Protein AF-A0A0C3DPH3-F1 (afdb_monomer_lite)

Secondary structure (DSSP, 8-state):
-----TT-----S---PPP---HHHHHHHHHTTS-----HHHHHHHEEE-TTS-EEEHHHHTT----SSS------GGGGGS---

Sequence (85 aa):
ETDFDPFAIDLGPKHKQPIKTDQFNLLMKLDALMDPGLTTKQLKMLLTCCECGLTMTKRVYDDHECMVDSASEVIDLTTLLSDVE

Structure (mmCIF, N/CA/C/O backbone):
data_AF-A0A0C3DPH3-F1
#
_entry.id   AF-A0A0C3DPH3-F1
#
loop_
_atom_site.group_PDB
_atom_site.id
_atom_site.type_symbol
_atom_site.label_atom_id
_atom_site.label_alt_id
_atom_site.label_comp_id
_atom_site.label_asym_id
_atom_site.label_entity_id
_atom_site.label_seq_id
_atom_site.pdbx_PDB_ins_code
_atom_site.Cartn_x
_atom_site.Cartn_y
_atom_site.Cartn_z
_atom_site.occupancy
_atom_site.B_iso_or_equiv
_atom_site.auth_seq_id
_atom_site.auth_comp_id
_atom_site.auth_asym_id
_atom_site.auth_atom_id
_atom_site.pdbx_PDB_model_num
ATOM 1 N N . GLU A 1 1 ? 13.736 -35.191 47.421 1.00 40.62 1 GLU A N 1
ATOM 2 C CA . GLU A 1 1 ? 12.597 -35.366 46.503 1.00 40.62 1 GLU A CA 1
ATOM 3 C C . GLU A 1 1 ? 12.253 -33.990 45.970 1.00 40.62 1 GLU A C 1
ATOM 5 O O . GLU A 1 1 ? 12.027 -33.089 46.766 1.00 40.62 1 GLU A O 1
ATOM 10 N N . THR A 1 2 ? 12.414 -33.772 44.668 1.00 52.91 2 THR A N 1
ATOM 11 C CA . THR A 1 2 ? 12.088 -32.491 44.033 1.00 52.91 2 THR A CA 1
ATOM 12 C C . THR A 1 2 ? 10.611 -32.508 43.688 1.00 52.91 2 THR A C 1
ATOM 14 O O . THR A 1 2 ? 10.186 -33.343 42.894 1.00 52.91 2 THR A O 1
ATOM 17 N N . ASP A 1 3 ? 9.868 -31.614 44.329 1.00 63.19 3 ASP A N 1
ATOM 18 C CA . ASP A 1 3 ? 8.478 -31.286 44.033 1.00 63.19 3 ASP A CA 1
ATOM 19 C C . ASP A 1 3 ? 8.372 -30.902 42.548 1.00 63.19 3 ASP A C 1
ATOM 21 O O . ASP A 1 3 ? 8.851 -29.849 42.125 1.00 63.19 3 ASP A O 1
ATOM 25 N N . PHE A 1 4 ? 7.902 -31.840 41.726 1.00 69.56 4 PHE A N 1
ATOM 26 C CA . PHE A 1 4 ? 7.705 -31.648 40.295 1.00 69.56 4 PHE A CA 1
ATOM 27 C C . PHE A 1 4 ? 6.218 -31.396 40.098 1.00 69.56 4 PHE A C 1
ATOM 29 O O . PHE A 1 4 ? 5.438 -32.346 40.058 1.00 69.56 4 PHE A O 1
ATOM 36 N N . ASP A 1 5 ? 5.837 -30.123 40.028 1.00 77.38 5 ASP A N 1
ATOM 37 C CA . ASP A 1 5 ? 4.471 -29.725 39.706 1.00 77.38 5 ASP A CA 1
ATOM 38 C C . ASP A 1 5 ? 4.244 -29.888 38.190 1.00 77.38 5 ASP A C 1
ATOM 40 O O . ASP A 1 5 ? 4.813 -29.125 37.401 1.00 77.38 5 ASP A O 1
ATOM 44 N N . PRO A 1 6 ? 3.425 -30.863 37.747 1.00 71.38 6 PRO A N 1
ATOM 45 C CA . PRO A 1 6 ? 3.167 -31.106 36.329 1.00 71.38 6 PRO A CA 1
ATOM 46 C C . PRO A 1 6 ? 2.404 -29.962 35.645 1.00 71.38 6 PRO A C 1
ATOM 48 O O . PRO A 1 6 ? 2.313 -29.949 34.418 1.00 71.38 6 PRO A O 1
ATOM 51 N N . PHE A 1 7 ? 1.839 -29.029 36.419 1.00 73.44 7 PHE A N 1
ATOM 52 C CA . PHE A 1 7 ? 1.038 -27.907 35.932 1.00 73.44 7 PHE A CA 1
ATOM 53 C C . PHE A 1 7 ? 1.779 -26.567 35.988 1.00 73.44 7 PHE A C 1
ATOM 55 O O . PHE A 1 7 ? 1.211 -25.536 35.620 1.00 73.44 7 PHE A O 1
ATOM 62 N N . ALA A 1 8 ? 3.052 -26.561 36.391 1.00 74.88 8 ALA A N 1
ATOM 63 C CA . ALA A 1 8 ? 3.889 -25.375 36.319 1.00 74.88 8 ALA A CA 1
ATOM 64 C C . ALA A 1 8 ? 4.151 -25.008 34.847 1.00 74.88 8 ALA A C 1
ATOM 66 O O . ALA A 1 8 ? 5.010 -25.579 34.175 1.00 74.88 8 ALA A O 1
ATOM 67 N N . ILE A 1 9 ? 3.391 -24.042 34.328 1.00 69.44 9 ILE A N 1
ATOM 68 C CA . 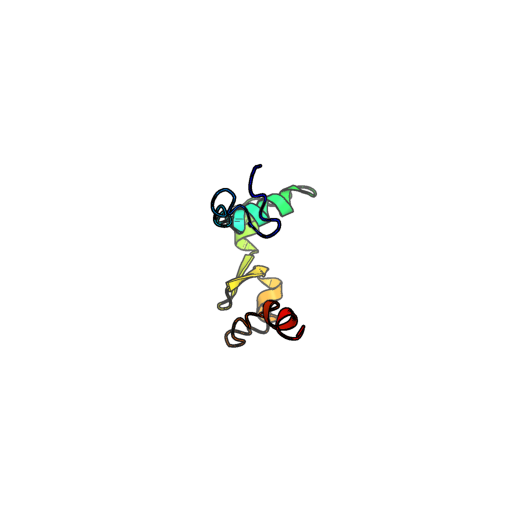ILE A 1 9 ? 3.626 -23.477 32.999 1.00 69.44 9 ILE A CA 1
ATOM 69 C C . ILE A 1 9 ? 4.841 -22.557 33.102 1.00 69.44 9 ILE A C 1
ATOM 71 O O . ILE A 1 9 ? 4.771 -21.480 33.697 1.00 69.44 9 ILE A O 1
ATOM 75 N N . ASP A 1 10 ? 5.958 -22.983 32.515 1.00 68.69 10 ASP A N 1
ATOM 76 C CA . ASP A 1 10 ? 7.148 -22.152 32.386 1.00 68.69 10 ASP A CA 1
ATOM 77 C C . ASP A 1 10 ? 6.798 -20.955 31.491 1.00 68.69 10 ASP A C 1
ATOM 79 O O . ASP A 1 10 ? 6.571 -21.088 30.282 1.00 68.69 10 ASP A O 1
ATOM 83 N N . LEU A 1 11 ? 6.679 -19.774 32.104 1.00 63.12 11 LEU A N 1
ATOM 84 C CA . LEU A 1 11 ? 6.484 -18.508 31.406 1.00 63.12 11 LEU A CA 1
ATOM 85 C C . LEU A 1 11 ? 7.804 -18.159 30.715 1.00 63.12 11 LEU A C 1
ATOM 87 O O . LEU A 1 11 ? 8.556 -17.289 31.161 1.00 63.12 11 LEU A O 1
ATOM 91 N N . GLY A 1 12 ? 8.087 -18.879 29.628 1.00 65.44 12 GLY A N 1
ATOM 92 C CA . GLY A 1 12 ? 9.232 -18.668 28.760 1.00 65.44 12 GLY A CA 1
ATOM 93 C C . GLY A 1 12 ? 9.361 -17.201 28.330 1.00 65.44 12 GLY A C 1
ATOM 94 O O . GLY A 1 12 ? 8.448 -16.390 28.525 1.00 65.44 12 GLY A O 1
ATOM 95 N N . PRO A 1 13 ? 10.511 -16.817 27.751 1.00 64.62 13 PRO A N 1
ATOM 96 C CA . PRO A 1 13 ? 10.866 -15.421 27.528 1.00 64.62 13 PRO A CA 1
ATOM 97 C C . PRO A 1 13 ? 9.716 -14.658 26.868 1.00 64.62 13 PRO A C 1
ATOM 99 O O . PRO A 1 13 ? 9.263 -15.032 25.786 1.00 64.62 13 PRO A O 1
ATOM 102 N N . LYS A 1 14 ? 9.258 -13.606 27.569 1.00 61.91 14 LYS A N 1
ATOM 103 C CA . LYS A 1 14 ? 8.145 -12.711 27.216 1.00 61.91 14 LYS A CA 1
ATOM 104 C C . LYS A 1 14 ? 7.963 -12.636 25.705 1.00 61.91 14 LYS A C 1
ATOM 106 O O . LYS A 1 14 ? 8.891 -12.206 25.017 1.00 61.91 14 LYS A O 1
ATOM 111 N N . HIS A 1 15 ? 6.781 -13.041 25.226 1.00 57.66 15 HIS A N 1
ATOM 112 C CA . HIS A 1 15 ? 6.361 -12.949 23.828 1.00 57.66 15 HIS A CA 1
ATOM 113 C C . HIS A 1 15 ? 6.985 -11.715 23.168 1.00 57.66 15 HIS A C 1
ATOM 115 O O . HIS A 1 15 ? 6.654 -10.578 23.517 1.00 57.66 15 HIS A O 1
ATOM 121 N N . LYS A 1 16 ? 7.922 -11.936 22.233 1.00 60.38 16 LYS A N 1
ATOM 122 C CA . LYS A 1 16 ? 8.386 -10.868 21.348 1.00 60.38 16 LYS A CA 1
ATOM 123 C C . LYS A 1 16 ? 7.132 -10.336 20.677 1.00 60.38 16 LYS A C 1
ATOM 125 O O . LYS A 1 16 ? 6.470 -11.079 19.954 1.00 60.38 16 LYS A O 1
ATOM 130 N N . GLN A 1 17 ? 6.788 -9.085 20.976 1.00 57.84 17 GLN A N 1
ATOM 131 C CA . GLN A 1 17 ? 5.690 -8.405 20.305 1.00 57.84 17 GLN A CA 1
ATOM 132 C C . GLN A 1 17 ? 5.842 -8.637 18.798 1.00 57.84 17 GLN A C 1
ATOM 134 O O . GLN A 1 17 ? 6.979 -8.555 18.309 1.00 57.84 17 GLN A O 1
ATOM 139 N N . PRO A 1 18 ? 4.756 -8.984 18.082 1.00 60.44 18 PRO A N 1
ATOM 140 C CA . PRO A 1 18 ? 4.832 -9.261 16.658 1.00 60.44 18 PRO A CA 1
ATOM 141 C C . PRO A 1 18 ? 5.566 -8.101 15.997 1.00 60.44 18 PRO A C 1
ATOM 143 O O . PRO A 1 18 ? 5.219 -6.934 16.199 1.00 60.44 18 PRO A O 1
ATOM 146 N N . ILE A 1 19 ? 6.654 -8.425 15.294 1.00 65.69 19 ILE A N 1
ATOM 147 C CA . ILE A 1 19 ? 7.456 -7.433 14.584 1.00 65.69 19 ILE A CA 1
ATOM 148 C C . ILE A 1 19 ? 6.470 -6.643 13.731 1.00 65.69 19 ILE A C 1
ATOM 150 O O . ILE A 1 19 ? 5.762 -7.236 12.913 1.00 65.69 19 ILE A O 1
ATOM 154 N N . LYS A 1 20 ? 6.395 -5.323 13.955 1.00 63.97 20 LYS A N 1
ATOM 155 C CA . LYS A 1 20 ? 5.614 -4.410 13.117 1.00 63.97 20 LYS A CA 1
ATOM 156 C C . LYS A 1 20 ? 6.188 -4.516 11.713 1.00 63.97 20 LYS A C 1
ATOM 158 O O . LYS A 1 20 ? 7.194 -3.894 11.384 1.00 63.97 20 LYS A O 1
ATOM 163 N N . THR A 1 21 ? 5.612 -5.417 10.935 1.00 65.88 21 THR A N 1
ATOM 164 C CA . THR A 1 21 ? 6.081 -5.718 9.598 1.00 65.88 21 THR A CA 1
ATOM 165 C C . THR A 1 21 ? 5.518 -4.612 8.732 1.00 65.88 21 THR A C 1
ATOM 167 O O . THR A 1 21 ? 4.304 -4.447 8.656 1.00 65.88 21 THR A O 1
ATOM 170 N N . ASP A 1 22 ? 6.398 -3.805 8.147 1.00 82.69 22 ASP A N 1
ATOM 171 C CA . ASP A 1 22 ? 5.990 -2.787 7.186 1.00 82.69 22 ASP A CA 1
ATOM 172 C C . ASP A 1 22 ? 5.283 -3.489 6.017 1.00 82.69 22 ASP A C 1
ATOM 174 O O . ASP A 1 22 ? 5.906 -4.246 5.264 1.00 82.69 22 ASP A O 1
ATOM 178 N N . GLN A 1 23 ? 3.967 -3.282 5.915 1.00 81.81 23 GLN A N 1
ATOM 179 C CA . GLN A 1 23 ? 3.098 -3.928 4.931 1.00 81.81 23 GLN A CA 1
ATOM 180 C C . GLN A 1 23 ? 3.617 -3.712 3.507 1.00 81.81 23 GLN A C 1
ATOM 182 O O . GLN A 1 23 ? 3.579 -4.628 2.687 1.00 81.81 23 GLN A O 1
ATOM 187 N N . PHE A 1 24 ? 4.189 -2.538 3.224 1.00 81.75 24 PHE A N 1
ATOM 188 C CA . PHE A 1 24 ? 4.753 -2.240 1.913 1.00 81.75 24 PHE A CA 1
ATOM 189 C C . PHE A 1 24 ? 5.968 -3.121 1.594 1.00 81.75 24 PHE A C 1
ATOM 191 O O . PHE A 1 24 ? 6.091 -3.639 0.485 1.00 81.75 24 PHE A O 1
ATOM 198 N N . ASN A 1 25 ? 6.841 -3.357 2.576 1.00 82.38 25 ASN A N 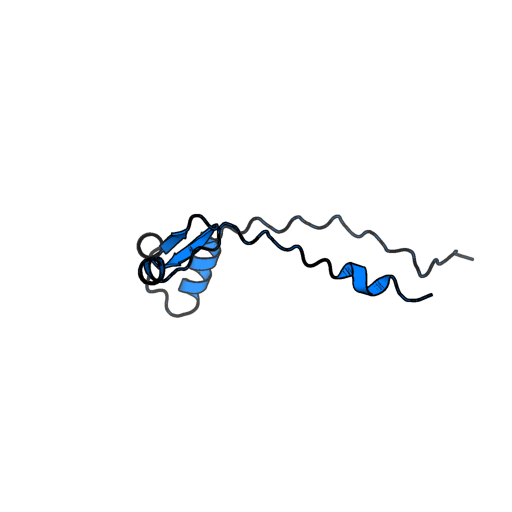1
ATOM 199 C CA . ASN A 1 25 ? 7.990 -4.246 2.403 1.00 82.38 25 ASN A CA 1
ATOM 200 C C . ASN A 1 25 ? 7.567 -5.699 2.170 1.00 82.38 25 ASN A C 1
ATOM 202 O O . ASN A 1 25 ? 8.252 -6.420 1.446 1.00 82.38 25 ASN A O 1
ATOM 206 N N . LEU A 1 26 ? 6.452 -6.140 2.759 1.00 84.06 26 LEU A N 1
ATOM 207 C CA . LEU A 1 26 ? 5.899 -7.466 2.483 1.00 84.06 26 LEU A CA 1
ATOM 208 C C . LEU A 1 26 ? 5.395 -7.565 1.038 1.00 84.06 26 LEU A C 1
ATOM 210 O O . LEU A 1 26 ? 5.729 -8.524 0.347 1.00 84.06 26 LEU A O 1
ATOM 214 N N . LEU A 1 27 ? 4.669 -6.553 0.559 1.00 82.31 27 LEU A N 1
ATOM 215 C CA . LEU A 1 27 ? 4.169 -6.510 -0.818 1.00 82.31 27 LEU A CA 1
ATOM 216 C C . LEU A 1 27 ? 5.309 -6.499 -1.846 1.00 82.31 27 LEU A C 1
ATOM 218 O O . LEU A 1 27 ? 5.245 -7.231 -2.827 1.00 82.31 27 LEU A O 1
ATOM 222 N N . MET A 1 28 ? 6.392 -5.762 -1.584 1.00 80.69 28 MET A N 1
ATOM 223 C CA . MET A 1 28 ? 7.588 -5.787 -2.437 1.00 80.69 28 MET A CA 1
ATOM 224 C C . MET A 1 28 ? 8.266 -7.164 -2.479 1.00 80.69 28 MET A C 1
ATOM 226 O O . MET A 1 28 ? 8.782 -7.561 -3.519 1.00 80.69 28 MET A O 1
ATOM 230 N N . LYS A 1 29 ? 8.280 -7.905 -1.364 1.00 82.25 29 LYS A N 1
ATOM 231 C CA . LYS A 1 29 ? 8.826 -9.273 -1.336 1.00 82.25 29 LYS A CA 1
ATOM 232 C C . LYS A 1 29 ? 7.971 -10.251 -2.139 1.00 82.25 29 LYS A C 1
ATOM 234 O O . LYS A 1 29 ? 8.527 -11.156 -2.749 1.00 82.25 29 LYS A O 1
ATOM 239 N N . LEU A 1 30 ? 6.649 -10.077 -2.121 1.00 78.00 30 LEU A N 1
ATOM 240 C CA . LEU A 1 30 ? 5.724 -10.883 -2.919 1.00 78.00 30 LEU A CA 1
ATOM 241 C C . LEU A 1 30 ? 5.867 -10.582 -4.416 1.00 78.00 30 LEU A C 1
ATOM 243 O O . LEU A 1 30 ? 5.937 -11.520 -5.201 1.00 78.00 30 LEU A O 1
ATOM 247 N N . ASP A 1 31 ? 5.984 -9.306 -4.797 1.00 76.62 31 ASP A N 1
ATOM 248 C CA . ASP A 1 31 ? 6.253 -8.892 -6.185 1.00 76.62 31 ASP A CA 1
ATOM 249 C C . ASP A 1 31 ? 7.581 -9.474 -6.703 1.00 76.62 31 ASP A C 1
ATOM 251 O O . ASP A 1 31 ? 7.648 -10.024 -7.796 1.00 76.62 31 ASP A O 1
ATOM 255 N N . ALA A 1 32 ? 8.626 -9.464 -5.869 1.00 74.06 32 ALA A N 1
ATOM 256 C CA . ALA A 1 32 ? 9.934 -10.010 -6.225 1.00 74.06 32 ALA A CA 1
ATOM 257 C C . ALA A 1 32 ? 9.994 -11.548 -6.326 1.00 74.06 32 ALA A C 1
ATOM 259 O O . ALA A 1 32 ? 11.008 -12.081 -6.781 1.00 74.06 32 ALA A O 1
ATOM 260 N N . LEU A 1 33 ? 8.956 -12.269 -5.883 1.00 72.69 33 LEU A N 1
ATOM 261 C CA . LEU A 1 33 ? 8.950 -13.735 -5.839 1.00 72.69 33 LEU A CA 1
ATOM 262 C C . LEU A 1 33 ? 8.772 -14.369 -7.226 1.00 72.69 33 LEU A C 1
ATOM 264 O O . LEU A 1 33 ? 9.326 -15.437 -7.484 1.00 72.69 33 LEU A O 1
ATOM 268 N N . MET A 1 34 ? 8.007 -13.731 -8.112 1.00 56.97 34 MET A N 1
ATOM 269 C CA . MET A 1 34 ? 7.730 -14.223 -9.460 1.00 56.97 34 MET A CA 1
ATOM 270 C C . MET A 1 34 ? 7.943 -13.099 -10.469 1.00 56.97 34 MET A C 1
ATOM 272 O O . MET A 1 34 ? 7.047 -12.296 -10.678 1.00 56.97 34 MET A O 1
ATOM 276 N N . ASP A 1 35 ? 9.124 -13.085 -11.088 1.00 63.59 35 ASP A N 1
ATOM 277 C CA . ASP A 1 35 ? 9.512 -12.168 -12.170 1.00 63.59 35 ASP A CA 1
ATOM 278 C C . ASP A 1 35 ? 9.279 -10.672 -11.838 1.00 63.59 35 ASP A C 1
ATOM 280 O O . ASP A 1 35 ? 8.238 -10.108 -12.182 1.00 63.59 35 ASP A O 1
ATOM 284 N N . PRO A 1 36 ? 10.224 -10.007 -11.138 1.00 63.75 36 PRO A N 1
ATOM 285 C CA . PRO A 1 36 ? 10.054 -8.635 -10.660 1.00 63.75 36 PRO A CA 1
ATOM 286 C C . PRO A 1 36 ? 9.899 -7.651 -11.827 1.00 63.75 36 PRO A C 1
ATOM 288 O O . PRO A 1 36 ? 10.877 -7.187 -12.414 1.00 63.75 36 PRO A O 1
ATOM 291 N N . GLY A 1 37 ? 8.654 -7.312 -12.156 1.00 72.75 37 GLY A N 1
ATOM 292 C CA . GLY A 1 37 ? 8.328 -6.385 -13.239 1.00 72.75 37 GLY A CA 1
ATOM 293 C C . GLY A 1 37 ? 8.154 -4.937 -12.782 1.00 72.75 37 GLY A C 1
ATOM 294 O O . GLY A 1 37 ? 8.180 -4.023 -13.611 1.00 72.75 37 GLY A O 1
ATOM 295 N N . LEU A 1 38 ? 7.960 -4.700 -11.480 1.00 80.19 38 LEU A N 1
ATOM 296 C CA . LEU A 1 38 ? 7.534 -3.404 -10.964 1.00 80.19 38 LEU A CA 1
ATOM 297 C C . LEU A 1 38 ? 8.565 -2.790 -10.018 1.00 80.19 38 LEU A C 1
ATOM 299 O O . LEU A 1 38 ? 9.002 -3.349 -9.018 1.00 80.19 38 LEU A O 1
ATOM 303 N N . THR A 1 39 ? 8.917 -1.543 -10.304 1.00 84.81 39 THR A N 1
ATOM 304 C CA . THR A 1 39 ? 9.638 -0.704 -9.348 1.00 84.81 39 THR A CA 1
ATOM 305 C C . THR A 1 39 ? 8.742 -0.366 -8.156 1.00 84.81 39 THR A C 1
ATOM 307 O O . THR A 1 39 ? 7.518 -0.269 -8.273 1.00 84.81 39 THR A O 1
ATOM 310 N N . THR A 1 40 ? 9.352 -0.047 -7.013 1.00 81.38 40 THR A N 1
ATOM 311 C CA . THR A 1 40 ? 8.643 0.440 -5.813 1.00 81.38 40 THR A CA 1
ATOM 312 C C . THR A 1 40 ? 7.685 1.595 -6.116 1.00 81.38 40 THR A C 1
ATOM 314 O O . THR A 1 40 ? 6.595 1.671 -5.550 1.00 81.38 40 THR A O 1
ATOM 317 N N . LYS A 1 41 ? 8.068 2.497 -7.028 1.00 86.06 41 LYS A N 1
ATOM 318 C CA . LYS A 1 41 ? 7.237 3.625 -7.462 1.00 86.06 41 LYS A CA 1
ATOM 319 C C . LYS A 1 41 ? 6.004 3.156 -8.234 1.00 86.06 41 LYS A C 1
ATOM 321 O O . LYS A 1 41 ? 4.915 3.657 -7.973 1.00 86.06 41 LYS A O 1
ATOM 326 N N . GLN A 1 42 ? 6.163 2.199 -9.147 1.00 86.56 42 GLN A N 1
ATOM 327 C CA . GLN A 1 42 ? 5.047 1.634 -9.907 1.00 86.56 42 GLN A CA 1
ATOM 328 C C . GLN A 1 42 ? 4.085 0.868 -8.994 1.00 86.56 42 GLN A C 1
ATOM 330 O O . GLN A 1 42 ? 2.880 1.084 -9.083 1.00 86.56 42 GLN A O 1
ATOM 335 N N . LEU A 1 43 ? 4.598 0.076 -8.046 1.00 84.75 43 LEU A N 1
ATOM 336 C CA . LEU A 1 43 ? 3.753 -0.627 -7.080 1.00 84.75 43 LEU A CA 1
ATOM 337 C C . LEU A 1 43 ? 2.957 0.354 -6.202 1.00 84.75 43 LEU A C 1
ATOM 339 O 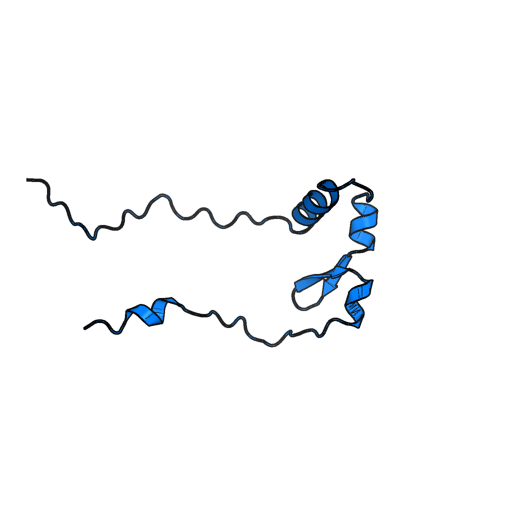O . LEU A 1 43 ? 1.744 0.218 -6.067 1.00 84.75 43 LEU A O 1
ATOM 343 N N . LYS A 1 44 ? 3.595 1.415 -5.687 1.00 85.19 44 LYS A N 1
ATOM 344 C CA . LYS A 1 44 ? 2.892 2.480 -4.943 1.00 85.19 44 LYS A CA 1
ATOM 345 C C . LYS A 1 44 ? 1.816 3.178 -5.771 1.00 85.19 44 LYS A C 1
ATOM 347 O O . LYS A 1 44 ? 0.811 3.605 -5.218 1.00 85.19 44 LYS A O 1
ATOM 352 N N . MET A 1 45 ? 2.015 3.318 -7.081 1.00 87.38 45 MET A N 1
ATOM 353 C CA . MET A 1 45 ? 1.008 3.914 -7.962 1.00 87.38 45 MET A CA 1
ATOM 354 C C . MET A 1 45 ? -0.202 3.005 -8.188 1.00 87.38 45 MET A C 1
ATOM 356 O O . MET A 1 45 ? -1.277 3.531 -8.477 1.00 87.38 45 MET A O 1
ATOM 360 N N . LEU A 1 46 ? -0.037 1.686 -8.077 1.00 88.31 46 LEU A N 1
ATOM 361 C CA . LEU A 1 46 ? -1.109 0.705 -8.249 1.00 88.31 46 LEU A CA 1
ATOM 362 C C . LEU A 1 46 ? -1.917 0.490 -6.975 1.00 88.31 46 LEU A C 1
ATOM 364 O O . LEU A 1 46 ? -3.100 0.171 -7.066 1.00 88.31 46 LEU A O 1
ATOM 368 N N . LEU A 1 47 ? -1.289 0.653 -5.814 1.00 89.62 47 LEU A N 1
ATOM 369 C CA . LEU A 1 47 ? -1.924 0.428 -4.525 1.00 89.62 47 LEU A CA 1
ATOM 370 C C . LEU A 1 47 ? -2.677 1.666 -4.027 1.00 89.62 47 LEU A C 1
ATOM 372 O O . LEU A 1 47 ? -2.336 2.810 -4.332 1.00 89.62 47 LEU A O 1
ATOM 376 N N . THR A 1 48 ? -3.712 1.414 -3.241 1.00 90.31 48 THR A N 1
ATOM 377 C CA . THR A 1 48 ? -4.475 2.396 -2.476 1.00 90.31 48 THR A CA 1
ATOM 378 C C . THR A 1 48 ? -4.864 1.783 -1.132 1.00 90.31 48 THR A C 1
ATOM 380 O O . THR A 1 48 ? -4.896 0.558 -0.993 1.00 90.31 48 THR A O 1
ATOM 383 N N . CYS A 1 49 ? -5.125 2.628 -0.139 1.00 89.56 49 CYS A N 1
ATOM 384 C CA . CYS A 1 49 ? -5.571 2.210 1.185 1.00 89.56 49 CYS A CA 1
ATOM 385 C C . CYS A 1 49 ? -7.004 2.698 1.385 1.00 89.56 49 CYS A C 1
ATOM 387 O O . CYS A 1 49 ? -7.281 3.876 1.161 1.00 89.56 49 CYS A O 1
ATOM 389 N N . CYS A 1 50 ? -7.900 1.796 1.773 1.00 89.06 50 CYS A N 1
ATOM 390 C CA . CYS A 1 50 ? -9.255 2.162 2.162 1.00 89.06 50 CYS A CA 1
ATOM 391 C C . CYS A 1 50 ? -9.289 2.661 3.617 1.00 89.06 50 CYS A C 1
ATOM 393 O O . CYS A 1 50 ? -8.392 2.369 4.408 1.00 89.06 50 CYS A O 1
ATOM 395 N N . GLU A 1 51 ? -10.345 3.383 3.987 1.00 86.19 51 GLU A N 1
ATOM 396 C CA . GLU A 1 51 ? -10.581 3.868 5.352 1.00 86.19 51 GLU A CA 1
ATOM 397 C C . GLU A 1 51 ? -10.693 2.724 6.378 1.00 86.19 51 GLU A C 1
ATOM 399 O O . GLU A 1 51 ? -10.304 2.904 7.529 1.00 86.19 51 GLU A O 1
ATOM 404 N N . CYS A 1 52 ? -11.106 1.519 5.956 1.00 85.19 52 CYS A N 1
ATOM 405 C CA . CYS A 1 52 ? -11.083 0.308 6.790 1.00 85.19 52 CYS A CA 1
ATOM 406 C C . CYS A 1 52 ? -9.669 -0.247 7.065 1.00 85.19 52 CYS A C 1
ATOM 408 O O . CYS A 1 52 ? -9.517 -1.234 7.782 1.00 85.19 52 CYS A O 1
ATOM 410 N N . GLY A 1 53 ? -8.619 0.345 6.486 1.00 84.19 53 GLY A N 1
ATOM 411 C CA . GLY A 1 53 ? -7.226 -0.077 6.657 1.00 84.19 53 GLY A CA 1
ATOM 412 C C . GLY A 1 53 ? -6.757 -1.173 5.692 1.00 84.19 53 GLY A C 1
ATOM 413 O O . GLY A 1 53 ? -5.603 -1.602 5.770 1.00 84.19 53 GLY A O 1
ATOM 414 N N . LEU A 1 54 ? -7.607 -1.621 4.762 1.00 84.69 54 LEU A N 1
ATOM 415 C CA . LEU A 1 54 ? -7.229 -2.603 3.747 1.00 84.69 54 LEU A CA 1
ATOM 416 C C . LEU A 1 54 ? -6.424 -1.944 2.613 1.00 84.69 54 LEU A C 1
ATOM 418 O O . LEU A 1 54 ? -6.887 -1.003 1.965 1.00 84.69 54 LEU A O 1
ATOM 422 N N . THR A 1 55 ? -5.224 -2.470 2.342 1.00 88.38 55 THR A N 1
ATOM 423 C CA . THR A 1 55 ? -4.425 -2.095 1.163 1.00 88.38 55 THR A CA 1
ATOM 424 C C . THR A 1 55 ? -4.808 -2.974 -0.025 1.00 88.38 55 THR A C 1
ATOM 426 O O . THR A 1 55 ? -4.731 -4.198 0.055 1.00 88.38 55 THR A O 1
ATOM 429 N N . MET A 1 56 ? -5.185 -2.357 -1.142 1.00 88.06 56 MET A N 1
ATOM 430 C CA . MET A 1 56 ? -5.647 -3.039 -2.356 1.00 88.06 56 MET A CA 1
ATOM 431 C C . MET A 1 56 ? -5.153 -2.328 -3.615 1.00 88.06 56 MET A C 1
ATOM 433 O O . MET A 1 56 ? -4.548 -1.260 -3.543 1.00 88.06 56 MET A O 1
ATOM 437 N N . THR A 1 57 ? -5.406 -2.903 -4.792 1.00 89.25 57 THR A N 1
ATOM 438 C CA . THR A 1 57 ? -5.133 -2.197 -6.052 1.00 89.25 57 THR A CA 1
ATOM 439 C C . THR A 1 57 ? -6.240 -1.189 -6.354 1.00 89.25 57 THR A C 1
ATOM 441 O O . THR A 1 57 ? -7.409 -1.450 -6.083 1.00 89.25 57 THR A O 1
ATOM 444 N N . LYS A 1 58 ? -5.896 -0.061 -6.982 1.00 88.00 58 LYS A N 1
ATOM 445 C CA . LYS A 1 58 ? -6.859 0.978 -7.390 1.00 88.00 58 LYS A CA 1
ATOM 446 C C . LYS A 1 58 ? -8.007 0.442 -8.237 1.00 88.00 58 LYS A C 1
ATOM 448 O O . LYS A 1 58 ? -9.110 0.950 -8.144 1.00 88.00 58 LYS A O 1
ATOM 453 N N . ARG A 1 59 ? -7.750 -0.593 -9.041 1.00 88.06 59 ARG A N 1
ATOM 454 C CA . ARG A 1 59 ? -8.766 -1.226 -9.888 1.00 88.06 59 ARG A CA 1
ATOM 455 C C . ARG A 1 59 ? -9.911 -1.842 -9.080 1.00 88.06 59 ARG A C 1
ATOM 457 O O . ARG A 1 59 ? -11.024 -1.866 -9.572 1.00 88.06 59 ARG A O 1
ATOM 464 N N . VAL A 1 60 ? -9.620 -2.361 -7.891 1.00 84.44 60 VAL A N 1
ATOM 465 C CA . VAL A 1 60 ? -10.589 -3.073 -7.039 1.00 84.44 60 VAL A CA 1
ATOM 466 C C . VAL A 1 60 ? -11.210 -2.130 -6.002 1.00 84.44 60 VAL A C 1
ATOM 468 O O . VAL A 1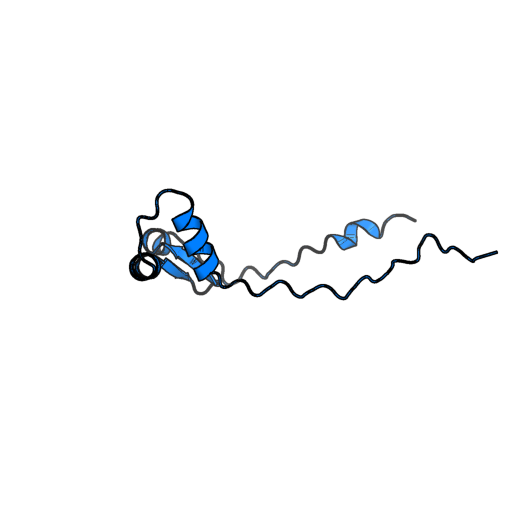 60 ? -12.086 -2.529 -5.250 1.00 84.44 60 VAL A O 1
ATOM 471 N N . TYR A 1 61 ? -10.772 -0.868 -5.959 1.00 86.69 61 TYR A N 1
ATOM 472 C CA . TYR A 1 61 ? -11.249 0.098 -4.975 1.00 86.69 61 TYR A CA 1
ATOM 473 C C . TYR A 1 61 ? -12.735 0.423 -5.145 1.00 86.69 61 TYR A C 1
ATOM 475 O O . TYR A 1 61 ? -13.453 0.482 -4.156 1.00 86.69 61 TYR A O 1
ATOM 483 N N . ASP A 1 62 ? -13.207 0.586 -6.381 1.00 84.62 62 ASP A N 1
ATOM 484 C CA . ASP A 1 62 ? -14.610 0.938 -6.644 1.00 84.62 62 ASP A CA 1
ATOM 485 C C . ASP A 1 62 ? -15.572 -0.230 -6.359 1.00 84.62 62 ASP A C 1
ATOM 487 O O . ASP A 1 62 ? -16.731 -0.010 -6.016 1.00 84.62 62 ASP A O 1
ATOM 491 N N . ASP A 1 63 ? -15.074 -1.467 -6.446 1.00 88.12 63 ASP A N 1
ATOM 492 C CA . ASP A 1 63 ? -15.817 -2.693 -6.128 1.00 88.12 63 ASP A CA 1
ATOM 493 C C . ASP A 1 63 ? -15.710 -3.071 -4.636 1.00 88.12 63 ASP A C 1
ATOM 495 O O . ASP A 1 63 ? -16.272 -4.078 -4.197 1.00 88.12 63 ASP A O 1
ATOM 499 N N . HIS A 1 64 ? -14.949 -2.310 -3.843 1.00 87.38 64 HIS A N 1
ATOM 500 C CA . HIS A 1 64 ? -14.739 -2.601 -2.433 1.00 87.38 64 HIS A CA 1
ATOM 501 C C . HIS A 1 64 ? -15.911 -2.103 -1.584 1.00 87.38 64 HIS A C 1
ATOM 503 O O . HIS A 1 64 ? -16.095 -0.905 -1.372 1.00 87.38 64 HIS A O 1
ATOM 509 N N . GLU A 1 65 ? -16.659 -3.043 -1.011 1.00 88.88 65 GLU A N 1
ATOM 510 C CA . GLU A 1 65 ? -17.658 -2.748 0.012 1.00 88.88 65 GLU A CA 1
ATOM 511 C C . GLU A 1 65 ? -16.970 -2.578 1.376 1.00 88.88 65 GLU A C 1
ATOM 513 O O . GLU A 1 65 ? -16.553 -3.541 2.028 1.00 88.88 65 GLU A O 1
ATOM 518 N N . CYS A 1 66 ? -16.783 -1.321 1.780 1.00 86.56 66 CYS A N 1
ATOM 519 C CA . CYS A 1 66 ? -16.065 -0.972 2.998 1.00 86.56 66 CYS A CA 1
ATOM 520 C C . CYS A 1 66 ? -16.912 -1.251 4.247 1.00 86.56 66 CYS A C 1
ATOM 522 O O . CYS A 1 66 ? -17.879 -0.544 4.529 1.00 86.56 66 CYS A O 1
ATOM 524 N N . MET A 1 67 ? -16.519 -2.251 5.036 1.00 77.56 67 MET A N 1
ATOM 525 C CA . MET A 1 67 ? -17.124 -2.535 6.339 1.00 77.56 67 MET A CA 1
ATOM 526 C C . MET A 1 67 ? -16.332 -1.833 7.450 1.00 77.56 67 MET A C 1
ATOM 528 O O . MET A 1 67 ? -15.505 -2.446 8.118 1.00 77.56 67 MET A O 1
ATOM 532 N N . VAL A 1 68 ? -16.555 -0.525 7.625 1.00 65.94 68 VAL A N 1
ATOM 533 C CA . VAL A 1 68 ? -15.912 0.275 8.694 1.00 65.94 68 VAL A CA 1
ATOM 534 C C . VAL A 1 68 ? -16.452 -0.101 10.086 1.00 65.94 68 VAL A C 1
ATOM 536 O O . VAL A 1 68 ? -15.736 0.023 11.076 1.00 65.94 68 VAL A O 1
ATOM 539 N N . ASP A 1 69 ? -17.684 -0.623 10.149 1.00 60.28 69 ASP A N 1
ATOM 540 C CA . ASP A 1 69 ? -18.459 -0.780 11.391 1.00 60.28 69 ASP A CA 1
ATOM 541 C C . ASP A 1 69 ? -18.661 -2.226 11.872 1.00 60.28 69 ASP A C 1
ATOM 543 O O . ASP A 1 69 ? -19.315 -2.458 12.892 1.00 60.28 69 ASP A O 1
ATOM 547 N N . SER A 1 70 ? -18.090 -3.227 11.203 1.00 55.78 70 SER A N 1
ATOM 548 C CA . SER A 1 70 ? -18.048 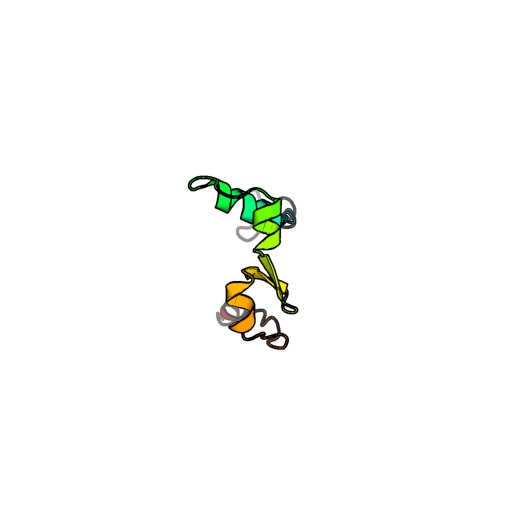-4.572 11.780 1.00 55.78 70 SER A CA 1
ATOM 549 C C . SER A 1 70 ? -16.937 -4.581 12.816 1.00 55.78 70 SER A C 1
ATOM 551 O O . SER A 1 70 ? -15.773 -4.802 12.484 1.00 55.78 70 SER A O 1
ATOM 553 N N . ALA A 1 71 ? -17.303 -4.254 14.059 1.00 53.41 71 ALA A N 1
ATOM 554 C CA . ALA A 1 71 ? -16.490 -4.447 15.249 1.00 53.41 71 ALA A CA 1
ATOM 555 C C . ALA A 1 71 ? -15.565 -5.648 15.045 1.00 53.41 71 ALA A C 1
ATOM 557 O O . ALA A 1 71 ? -16.035 -6.710 14.642 1.00 53.41 71 ALA A O 1
ATOM 558 N N . SER A 1 72 ? -14.266 -5.465 15.288 1.00 55.84 72 SER A N 1
ATOM 559 C CA . SER A 1 72 ? -13.330 -6.567 15.489 1.00 55.84 72 SER A CA 1
ATOM 560 C C . SER A 1 72 ? -13.957 -7.509 16.514 1.00 55.84 72 SER A C 1
ATOM 562 O O . SER A 1 72 ? -13.791 -7.310 17.718 1.00 55.84 72 SER A O 1
ATOM 564 N N . GLU A 1 73 ? -14.725 -8.487 16.045 1.00 57.34 73 GLU A N 1
ATOM 565 C CA . GLU A 1 73 ? -15.303 -9.523 16.869 1.00 57.34 73 GLU A CA 1
ATOM 566 C C . GLU A 1 73 ? -14.101 -10.358 17.268 1.00 57.34 73 GLU A C 1
ATOM 568 O O . GLU A 1 73 ? -13.564 -11.158 16.502 1.00 57.34 73 GLU A O 1
ATOM 573 N N . VAL A 1 74 ? -13.564 -10.039 18.442 1.00 65.56 74 VAL A N 1
ATOM 574 C CA . VAL A 1 74 ? -12.548 -10.860 19.071 1.00 65.56 74 VAL A CA 1
ATOM 575 C C . VAL A 1 74 ? -13.269 -12.152 19.411 1.00 65.56 74 VAL A C 1
ATOM 577 O O . VAL A 1 74 ? -13.983 -12.230 20.407 1.00 65.56 74 VAL A O 1
ATOM 580 N N . ILE A 1 75 ? -13.139 -13.141 18.531 1.00 68.50 75 ILE A N 1
ATOM 581 C CA . ILE A 1 75 ? -13.647 -14.485 18.767 1.00 68.50 75 ILE A CA 1
ATOM 582 C C . ILE A 1 75 ? -12.778 -15.079 19.877 1.00 68.50 75 ILE A C 1
ATOM 584 O O . ILE A 1 75 ? -11.663 -15.549 19.637 1.00 68.50 75 ILE A O 1
ATOM 588 N N . ASP A 1 76 ? -13.266 -14.994 21.111 1.00 69.81 76 ASP A N 1
ATOM 589 C CA . ASP A 1 76 ? -12.622 -15.587 22.275 1.00 69.81 76 ASP A CA 1
ATOM 590 C C . ASP A 1 76 ? -12.871 -17.101 22.304 1.00 69.81 76 ASP A C 1
ATOM 592 O O . ASP A 1 76 ? -13.891 -17.591 22.793 1.00 69.81 76 ASP A O 1
ATOM 596 N N . LEU A 1 77 ? -11.903 -17.848 21.774 1.00 73.88 77 LEU A N 1
ATOM 597 C CA . LEU A 1 77 ? -11.908 -19.312 21.750 1.00 73.88 77 LEU A CA 1
ATOM 598 C C . LEU A 1 77 ? -11.584 -19.949 23.116 1.00 73.88 77 LEU A C 1
ATOM 600 O O . LEU A 1 77 ? -11.599 -21.174 23.222 1.00 73.88 77 LEU A O 1
ATOM 604 N N . THR A 1 78 ? -11.280 -19.164 24.158 1.00 72.25 78 THR A N 1
ATOM 605 C CA . THR A 1 78 ? -10.947 -19.699 25.492 1.00 72.25 78 THR A CA 1
ATOM 606 C C . THR A 1 78 ? -12.179 -20.103 26.307 1.00 72.25 78 THR A C 1
ATOM 608 O O . THR A 1 78 ? -12.064 -20.887 27.246 1.00 72.25 78 THR A O 1
ATOM 611 N N . THR A 1 79 ? -13.370 -19.659 25.896 1.00 61.84 79 THR A N 1
ATOM 612 C CA . THR A 1 79 ? -14.652 -19.972 26.553 1.00 61.84 79 THR A CA 1
ATOM 613 C C . THR A 1 79 ? -15.141 -21.411 26.340 1.00 61.84 79 THR A C 1
ATOM 615 O O . THR A 1 79 ? -16.007 -21.874 27.073 1.00 61.84 79 THR A O 1
ATOM 618 N N . LEU A 1 80 ? -14.565 -22.166 25.397 1.00 60.62 80 LEU A N 1
ATOM 619 C CA . LEU A 1 80 ? -14.926 -23.575 25.160 1.00 60.62 80 LEU A CA 1
ATOM 620 C C . LEU A 1 80 ? -14.284 -24.562 26.154 1.00 60.62 80 LEU A C 1
ATOM 622 O O . LEU A 1 80 ? -14.488 -25.767 26.032 1.00 60.62 80 LEU A O 1
ATOM 626 N N . LEU A 1 81 ? -13.491 -24.074 27.113 1.00 59.62 81 LEU A N 1
ATOM 627 C CA . LEU A 1 81 ? -12.778 -24.908 28.087 1.00 59.62 81 LEU A CA 1
ATOM 628 C C . LEU A 1 81 ? -13.336 -24.812 29.516 1.00 59.62 81 LEU A C 1
ATOM 630 O O . LEU A 1 81 ? -12.799 -25.467 30.405 1.00 59.62 81 LEU A O 1
ATOM 634 N N . SER A 1 82 ? -14.399 -24.035 29.755 1.00 59.34 82 SER A N 1
ATOM 635 C CA . SER A 1 82 ? -14.988 -23.861 31.095 1.00 59.34 82 SER A CA 1
ATOM 636 C C . SER A 1 82 ? -16.042 -24.903 31.502 1.00 59.34 82 SER A C 1
ATOM 638 O O . SER A 1 82 ? -16.456 -24.880 32.655 1.00 59.34 82 SER A O 1
ATOM 640 N N . ASP A 1 83 ? -16.417 -25.846 30.627 1.00 55.19 83 ASP A N 1
ATOM 641 C CA . ASP A 1 83 ? -17.481 -26.834 30.900 1.00 55.19 83 ASP A CA 1
ATOM 642 C C . ASP A 1 83 ? -16.956 -28.275 31.063 1.00 55.19 83 ASP A C 1
ATOM 644 O O . ASP A 1 83 ? -17.516 -29.229 30.519 1.00 55.19 83 ASP A O 1
ATOM 648 N N . VAL A 1 84 ? -15.865 -28.457 31.809 1.00 57.41 84 VAL A N 1
ATOM 649 C CA . VAL A 1 84 ? -15.455 -29.788 32.289 1.00 57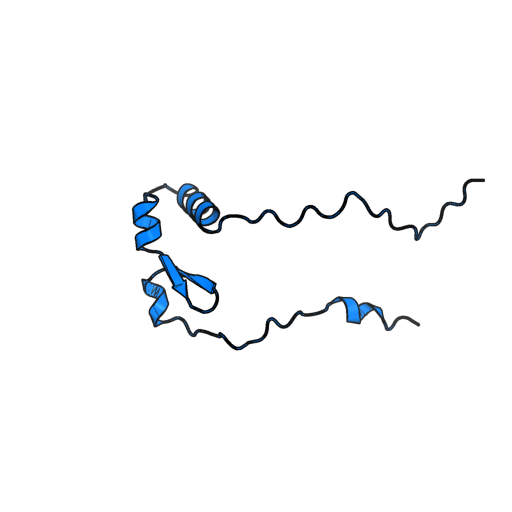.41 84 VAL A CA 1
ATOM 650 C C . VAL A 1 84 ? -15.376 -29.744 33.816 1.00 57.41 84 VAL A C 1
ATOM 652 O O . VAL A 1 84 ? -14.312 -29.489 34.379 1.00 57.41 84 VAL A O 1
ATOM 655 N N . GLU A 1 85 ? -16.536 -29.925 34.458 1.00 44.31 85 GLU A N 1
ATOM 656 C CA . GLU A 1 85 ? -16.650 -30.335 35.871 1.00 44.31 85 GLU A CA 1
ATOM 657 C C . GLU A 1 85 ? -16.214 -31.796 36.068 1.00 44.31 85 GLU A C 1
ATOM 659 O O . GLU A 1 85 ? -16.514 -32.641 35.188 1.00 44.31 85 GLU A O 1
#

Organism: NCBI:txid1036808

Foldseek 3Di:
DDPDDPPPDPPPDPPPDPPPPPVLVVVQVVCVPPPNPDDSVRVVVQWDADPCGDIDGPVCVVVDDDPNPPPPPPPPPVVVPPPDD

Radius of gyration: 22.17 Å; chains: 1; bounding box: 31×39×60 Å

pLDDT: mean 73.54, std 12.45, range [40.62, 90.31]